Protein AF-A0A318SHX3-F1 (afdb_monomer_lite)

Sequence (76 aa):
MTPAEKHALKARARALLSAPVPDSVRLGSAVRAAQYRDDAAVIATYVLRGVNAEKALLAVLRMEGYQPTAAAAGGS

Organism: NCBI:txid54067

Structure (mmCIF, N/CA/C/O backbone):
data_AF-A0A318SHX3-F1
#
_entry.id   AF-A0A318SHX3-F1
#
loop_
_atom_site.group_PDB
_atom_site.id
_atom_site.type_symbol
_atom_site.label_atom_id
_atom_site.label_alt_id
_atom_site.label_comp_id
_atom_site.label_asym_id
_atom_site.label_entity_id
_atom_site.label_seq_id
_atom_site.pdbx_PDB_ins_code
_atom_site.Cartn_x
_atom_site.Cartn_y
_atom_site.Cartn_z
_atom_site.occupancy
_atom_site.B_iso_or_equiv
_atom_site.auth_seq_id
_atom_site.auth_comp_id
_atom_site.auth_asym_id
_atom_site.auth_atom_id
_atom_site.pdbx_PDB_model_num
ATOM 1 N N . MET A 1 1 ? -6.392 10.965 13.451 1.00 84.12 1 MET A N 1
ATOM 2 C CA . MET A 1 1 ? -7.322 10.200 12.593 1.00 84.12 1 MET A CA 1
ATOM 3 C C . MET A 1 1 ? -8.493 9.642 13.391 1.00 84.12 1 MET A C 1
ATOM 5 O O . MET A 1 1 ? -8.265 8.919 14.363 1.00 84.12 1 MET A O 1
ATOM 9 N N . THR A 1 2 ? -9.718 9.924 12.958 1.00 94.38 2 THR A N 1
ATOM 10 C CA . THR A 1 2 ? -10.966 9.363 13.493 1.00 94.38 2 THR A CA 1
ATOM 11 C C . THR A 1 2 ? -11.123 7.876 13.122 1.00 94.38 2 THR A C 1
ATOM 13 O O . THR A 1 2 ? -10.438 7.379 12.220 1.00 94.38 2 THR A O 1
ATOM 16 N N . PRO A 1 3 ? -12.019 7.122 13.788 1.00 94.12 3 PRO A N 1
ATOM 17 C CA . PRO A 1 3 ? -12.317 5.739 13.404 1.00 94.12 3 PRO A CA 1
ATOM 18 C C . PRO A 1 3 ? -12.801 5.598 11.952 1.00 94.12 3 PRO A C 1
ATOM 20 O O . PRO A 1 3 ? -12.376 4.676 11.255 1.00 94.12 3 PRO A O 1
ATOM 23 N N . ALA A 1 4 ? -13.626 6.537 11.476 1.00 94.69 4 ALA A N 1
ATOM 24 C CA . ALA A 1 4 ? -14.127 6.551 10.102 1.00 94.69 4 ALA A CA 1
ATOM 25 C C . ALA A 1 4 ? -12.991 6.733 9.080 1.00 94.69 4 ALA A C 1
ATOM 27 O O . ALA A 1 4 ? -12.908 5.988 8.104 1.00 94.69 4 ALA A O 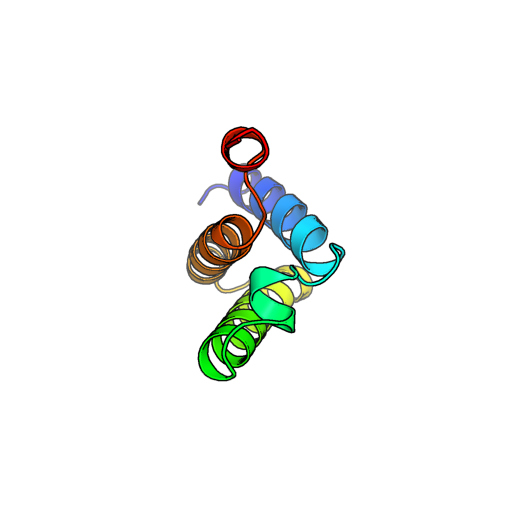1
ATOM 28 N N . GLU A 1 5 ? -12.057 7.651 9.344 1.00 95.62 5 GLU A N 1
ATOM 29 C CA . GLU A 1 5 ? -10.875 7.861 8.496 1.00 95.62 5 GLU A CA 1
ATOM 30 C C . GLU A 1 5 ? -9.975 6.625 8.452 1.00 95.62 5 GLU A C 1
ATOM 32 O O . GLU A 1 5 ? -9.473 6.261 7.392 1.00 95.62 5 GLU A O 1
ATOM 37 N N . LYS A 1 6 ? -9.789 5.939 9.588 1.00 95.06 6 LYS A N 1
ATOM 38 C CA . LYS A 1 6 ? -9.023 4.683 9.636 1.00 95.06 6 LYS A CA 1
ATOM 39 C C . LYS A 1 6 ? -9.702 3.586 8.818 1.00 95.06 6 LYS A C 1
ATOM 41 O O . LYS A 1 6 ? -9.028 2.847 8.106 1.00 95.06 6 LYS A O 1
ATOM 46 N N . HIS A 1 7 ? -11.028 3.487 8.886 1.00 95.00 7 HIS A N 1
ATOM 47 C CA . HIS A 1 7 ? -11.778 2.529 8.080 1.00 95.00 7 HIS A CA 1
ATOM 48 C C . HIS A 1 7 ? -11.628 2.813 6.576 1.00 95.00 7 HIS A C 1
ATOM 50 O O . HIS A 1 7 ? -11.283 1.911 5.811 1.00 95.00 7 HIS A O 1
ATOM 56 N N . ALA A 1 8 ? -11.793 4.074 6.164 1.00 95.75 8 ALA A N 1
ATOM 57 C CA . ALA A 1 8 ? -11.605 4.501 4.778 1.00 95.75 8 ALA A CA 1
ATOM 58 C C . ALA A 1 8 ? -10.165 4.263 4.287 1.00 95.75 8 ALA A C 1
ATOM 60 O O . ALA A 1 8 ? -9.958 3.724 3.198 1.00 95.75 8 ALA A O 1
ATOM 61 N N . LEU A 1 9 ? -9.164 4.586 5.114 1.00 96.56 9 LEU A N 1
ATOM 62 C CA . LEU A 1 9 ? -7.760 4.322 4.806 1.00 96.56 9 LEU A CA 1
ATOM 63 C C . LEU A 1 9 ? -7.503 2.825 4.624 1.00 96.56 9 LEU A C 1
ATOM 65 O O . LEU A 1 9 ? -6.828 2.429 3.680 1.00 96.56 9 LEU A O 1
ATOM 69 N N . LYS A 1 10 ? -8.064 1.977 5.494 1.00 96.44 10 LYS A N 1
ATOM 70 C CA . LYS A 1 10 ? -7.911 0.520 5.405 1.00 96.44 10 LYS A CA 1
ATOM 71 C C . LYS A 1 10 ? -8.535 -0.052 4.129 1.00 96.44 10 LYS A C 1
ATOM 73 O O . LYS A 1 10 ? -7.977 -0.985 3.555 1.00 96.44 10 LYS A O 1
ATOM 78 N N . ALA A 1 11 ? -9.658 0.504 3.673 1.00 95.88 11 ALA A N 1
ATOM 79 C CA . ALA A 1 11 ? -10.271 0.130 2.400 1.00 95.88 11 ALA A CA 1
ATOM 80 C C . ALA A 1 11 ? -9.375 0.505 1.204 1.00 95.88 11 ALA A C 1
ATOM 82 O O . ALA A 1 11 ? -9.075 -0.360 0.382 1.00 95.88 11 ALA A O 1
ATOM 83 N N . ARG A 1 12 ? -8.866 1.747 1.157 1.00 95.31 12 ARG A N 1
ATOM 84 C CA . ARG A 1 12 ? -7.922 2.205 0.112 1.00 95.31 12 ARG A CA 1
ATOM 85 C C . ARG A 1 12 ? -6.637 1.380 0.089 1.00 95.31 12 ARG A C 1
ATOM 87 O O . ARG A 1 12 ? -6.218 0.906 -0.959 1.00 95.31 12 ARG A O 1
ATOM 94 N N . ALA A 1 13 ? -6.058 1.143 1.262 1.00 96.12 13 ALA A N 1
ATOM 95 C CA . ALA A 1 13 ? -4.869 0.320 1.447 1.00 96.12 13 ALA A CA 1
ATOM 96 C C . ALA A 1 13 ? -5.029 -1.094 0.867 1.00 96.12 13 ALA A C 1
ATOM 98 O O . ALA A 1 13 ? -4.139 -1.588 0.181 1.00 96.12 13 ALA A O 1
ATOM 99 N N . ARG A 1 14 ? -6.174 -1.745 1.115 1.00 96.19 14 ARG A N 1
ATOM 100 C CA . ARG A 1 14 ? -6.473 -3.064 0.539 1.00 96.19 14 ARG A CA 1
ATOM 101 C C . ARG A 1 14 ? -6.569 -3.011 -0.981 1.00 96.19 14 ARG A C 1
ATOM 103 O O . ARG A 1 14 ? -5.976 -3.857 -1.636 1.00 96.19 14 ARG A O 1
ATOM 110 N N . ALA A 1 15 ? -7.262 -2.011 -1.524 1.00 95.19 15 ALA A N 1
ATOM 111 C CA . ALA A 1 15 ? -7.388 -1.845 -2.968 1.00 95.19 15 ALA A CA 1
ATOM 112 C C . ALA A 1 15 ? -6.016 -1.687 -3.648 1.00 95.19 15 ALA A C 1
ATOM 114 O O . ALA A 1 15 ? -5.762 -2.341 -4.654 1.00 95.19 15 ALA A O 1
ATOM 115 N N . LEU A 1 16 ? -5.107 -0.901 -3.060 1.00 93.94 16 LEU A N 1
ATOM 116 C CA . LEU A 1 16 ? -3.741 -0.735 -3.566 1.00 93.94 16 LEU A CA 1
ATOM 117 C C . LEU A 1 16 ? -2.928 -2.032 -3.554 1.00 93.94 16 LEU A C 1
ATOM 119 O O . LEU A 1 16 ? -2.237 -2.315 -4.525 1.00 93.94 16 LEU A O 1
ATOM 123 N N . LEU A 1 17 ? -3.002 -2.817 -2.475 1.00 94.50 17 LEU A N 1
ATOM 124 C CA . LEU A 1 17 ? -2.259 -4.079 -2.367 1.00 94.50 17 LEU A CA 1
ATOM 125 C C . LEU A 1 17 ? -2.782 -5.168 -3.311 1.00 94.50 17 LEU A C 1
ATOM 127 O O . LEU A 1 17 ? -2.036 -6.076 -3.664 1.00 94.50 17 LEU A O 1
ATOM 131 N N . SER A 1 18 ? -4.061 -5.105 -3.685 1.00 93.94 18 SER A N 1
ATOM 132 C CA . SER A 1 18 ? -4.673 -6.032 -4.644 1.00 93.94 18 SER A CA 1
ATOM 133 C C . SER A 1 18 ? -4.544 -5.574 -6.098 1.00 93.94 18 SER A C 1
ATOM 135 O O . SER A 1 18 ? -4.826 -6.358 -7.002 1.00 93.94 18 SER A O 1
ATOM 137 N N . ALA A 1 19 ? -4.141 -4.326 -6.337 1.00 90.75 19 ALA A N 1
ATOM 138 C CA . ALA A 1 19 ? -3.920 -3.812 -7.679 1.00 90.75 19 ALA A CA 1
ATOM 139 C C . ALA A 1 19 ? -2.636 -4.405 -8.291 1.00 90.75 19 ALA A C 1
ATOM 141 O O . ALA A 1 19 ? -1.681 -4.703 -7.569 1.00 90.75 19 ALA A O 1
ATOM 142 N N . PRO A 1 20 ? -2.574 -4.558 -9.626 1.00 91.50 20 PRO A N 1
ATOM 143 C CA . PRO A 1 20 ? -1.335 -4.935 -10.290 1.00 91.50 20 PRO A CA 1
ATOM 144 C C . PRO A 1 20 ? -0.244 -3.884 -10.046 1.00 91.50 20 PRO A C 1
ATOM 146 O O . PRO A 1 20 ? -0.518 -2.685 -9.940 1.00 91.50 20 PRO A O 1
ATOM 149 N N . VAL A 1 21 ? 1.010 -4.338 -9.992 1.00 91.19 21 VAL A N 1
ATOM 150 C CA . VAL A 1 21 ? 2.165 -3.441 -9.867 1.00 91.19 21 VAL A CA 1
ATOM 151 C C . VAL A 1 21 ? 2.236 -2.545 -11.112 1.00 91.19 21 VAL A C 1
ATOM 153 O O . VAL A 1 21 ? 2.275 -3.082 -12.221 1.00 91.19 21 VAL A O 1
ATOM 156 N N . PRO A 1 22 ? 2.280 -1.206 -10.967 1.00 90.56 22 PRO A N 1
ATOM 157 C CA . PRO A 1 22 ? 2.328 -0.296 -12.108 1.00 90.56 22 PRO A CA 1
ATOM 158 C C . PRO A 1 22 ? 3.556 -0.513 -12.998 1.00 90.56 22 PRO A C 1
ATOM 160 O O . PRO A 1 22 ? 4.660 -0.766 -12.508 1.00 90.56 22 PRO A O 1
ATOM 163 N N . ASP A 1 23 ? 3.403 -0.304 -14.306 1.00 89.25 23 ASP A N 1
ATOM 164 C CA . ASP A 1 23 ? 4.517 -0.401 -15.260 1.00 89.25 23 ASP A CA 1
ATOM 165 C C . ASP A 1 23 ? 5.642 0.588 -14.957 1.00 89.25 23 ASP A C 1
ATOM 167 O O . ASP A 1 23 ? 6.815 0.257 -15.101 1.00 89.25 23 ASP A O 1
ATOM 171 N N . SER A 1 24 ? 5.295 1.764 -14.429 1.00 87.00 24 SER A N 1
ATOM 172 C CA . SER A 1 24 ? 6.249 2.782 -13.977 1.00 87.00 24 SER A CA 1
ATOM 173 C C . SER A 1 24 ? 7.193 2.292 -12.869 1.00 87.00 24 SER A C 1
ATOM 175 O O . SER A 1 24 ? 8.267 2.870 -12.687 1.00 87.00 24 SER A O 1
ATOM 177 N N . VAL A 1 25 ? 6.794 1.248 -12.133 1.00 91.44 25 VAL A N 1
ATOM 178 C CA . VAL A 1 25 ? 7.565 0.567 -11.085 1.00 91.44 25 VAL A CA 1
ATOM 179 C C . VAL A 1 25 ? 8.246 -0.677 -11.655 1.00 91.44 25 VAL A C 1
ATOM 181 O O . VAL A 1 25 ? 9.426 -0.892 -11.391 1.00 91.44 25 VAL A O 1
ATOM 184 N N . ARG A 1 26 ? 7.528 -1.473 -12.460 1.00 87.94 26 ARG A N 1
ATOM 185 C CA . ARG A 1 26 ? 8.019 -2.730 -13.050 1.00 87.94 26 ARG A CA 1
ATOM 186 C C . ARG A 1 26 ? 9.135 -2.522 -14.076 1.00 87.94 26 ARG A C 1
ATOM 188 O O . ARG A 1 26 ? 10.092 -3.287 -14.090 1.00 87.94 26 ARG A O 1
ATOM 195 N N . LEU A 1 27 ? 8.997 -1.505 -14.922 1.00 88.94 27 LEU A N 1
ATOM 196 C CA . LEU A 1 27 ? 9.943 -1.129 -15.981 1.00 88.94 27 LEU A CA 1
ATOM 197 C C . LEU A 1 27 ? 10.822 0.066 -15.577 1.00 88.94 27 LEU A C 1
ATOM 199 O O . LEU A 1 27 ? 11.631 0.540 -16.370 1.00 88.94 27 LEU A O 1
ATOM 203 N N . GLY A 1 28 ? 10.622 0.590 -14.364 1.00 84.06 28 GLY A N 1
ATOM 204 C CA . GLY A 1 28 ? 11.367 1.725 -13.833 1.00 84.06 28 GLY A CA 1
ATOM 205 C C . GLY A 1 28 ? 12.751 1.341 -13.302 1.00 84.06 28 GLY A C 1
ATOM 206 O O . GLY A 1 28 ? 13.347 0.334 -13.675 1.00 84.06 28 GLY A O 1
ATOM 207 N N . SER A 1 29 ? 13.275 2.157 -12.387 1.00 90.06 29 SER A N 1
ATOM 208 C CA . SER A 1 29 ? 14.566 1.896 -11.745 1.00 90.06 29 SER A CA 1
ATOM 209 C C . SER A 1 29 ? 14.451 0.925 -10.564 1.00 90.06 29 SER A C 1
ATOM 211 O O . SER A 1 29 ? 13.424 0.860 -9.882 1.00 90.06 29 SER A O 1
ATOM 213 N N . ALA A 1 30 ? 15.552 0.237 -10.245 1.00 91.62 30 ALA A N 1
ATOM 214 C CA . ALA A 1 30 ? 15.644 -0.620 -9.058 1.00 91.62 30 ALA A CA 1
ATOM 215 C C . ALA A 1 30 ? 15.332 0.139 -7.753 1.00 91.62 30 ALA A C 1
ATOM 217 O O . ALA A 1 30 ? 14.712 -0.416 -6.847 1.00 91.62 30 ALA A O 1
ATOM 218 N N . VAL A 1 31 ? 15.702 1.424 -7.681 1.00 93.19 31 VAL A N 1
ATOM 219 C CA . VAL A 1 31 ? 15.388 2.310 -6.548 1.00 93.19 31 VAL A CA 1
ATOM 220 C C . VAL A 1 31 ? 13.878 2.491 -6.398 1.00 93.19 31 VAL A C 1
ATOM 222 O O . VAL A 1 31 ? 13.351 2.347 -5.298 1.00 93.19 31 VAL A O 1
ATOM 225 N N . ARG A 1 32 ? 13.163 2.745 -7.500 1.00 90.62 32 ARG A N 1
ATOM 226 C CA . ARG A 1 32 ? 11.703 2.893 -7.477 1.00 90.62 32 ARG A CA 1
ATOM 227 C C . ARG A 1 32 ? 11.012 1.585 -7.089 1.00 90.62 32 ARG A C 1
ATOM 229 O O . ARG A 1 32 ? 10.079 1.604 -6.292 1.00 90.62 32 ARG A O 1
ATOM 236 N N . ALA A 1 33 ? 11.492 0.452 -7.600 1.00 92.44 33 ALA A N 1
ATOM 237 C CA . ALA A 1 33 ? 10.981 -0.860 -7.211 1.00 92.44 33 ALA A CA 1
ATOM 238 C C . ALA A 1 33 ? 11.185 -1.142 -5.712 1.00 92.44 33 ALA A C 1
ATOM 240 O O . ALA A 1 33 ? 10.290 -1.681 -5.063 1.00 92.44 33 ALA A O 1
ATOM 241 N N . ALA A 1 34 ? 12.333 -0.756 -5.144 1.00 94.94 34 ALA A N 1
ATOM 242 C CA . ALA A 1 34 ? 12.587 -0.873 -3.710 1.00 94.94 34 ALA A CA 1
ATOM 243 C C . ALA A 1 34 ? 11.629 0.005 -2.889 1.00 94.94 34 ALA A C 1
ATOM 245 O O . ALA A 1 34 ? 10.926 -0.518 -2.030 1.00 94.94 34 ALA A O 1
ATOM 246 N N . GLN A 1 35 ? 11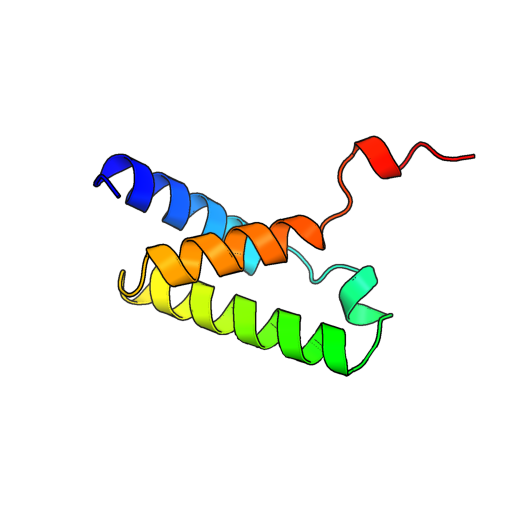.511 1.291 -3.233 1.00 94.56 35 GLN A N 1
ATOM 247 C CA . GLN A 1 35 ? 10.612 2.231 -2.551 1.00 94.56 35 GLN A CA 1
ATOM 248 C C . GLN A 1 35 ? 9.151 1.766 -2.580 1.00 94.56 35 GLN A C 1
ATOM 250 O O . GLN A 1 35 ? 8.469 1.802 -1.559 1.00 94.56 35 GLN A O 1
ATOM 255 N N . TYR A 1 36 ? 8.680 1.269 -3.727 1.00 95.31 36 TYR A N 1
ATOM 256 C CA . TYR A 1 36 ? 7.326 0.730 -3.852 1.00 95.31 36 TYR A CA 1
ATOM 257 C C . TYR A 1 36 ? 7.092 -0.474 -2.929 1.00 95.31 36 TYR A C 1
ATOM 259 O O . TYR A 1 36 ? 6.043 -0.569 -2.294 1.00 95.31 36 TYR A O 1
ATOM 267 N N . ARG A 1 37 ? 8.065 -1.392 -2.823 1.00 95.38 37 ARG A N 1
ATOM 268 C CA . ARG A 1 37 ? 7.972 -2.540 -1.905 1.00 95.38 37 ARG A CA 1
ATOM 269 C C . ARG A 1 37 ? 7.963 -2.105 -0.442 1.00 95.38 37 ARG A C 1
ATOM 271 O O . ARG A 1 37 ? 7.189 -2.663 0.333 1.00 95.38 37 ARG A O 1
ATOM 278 N N . ASP A 1 38 ? 8.773 -1.114 -0.079 1.00 97.12 38 ASP A N 1
ATOM 279 C CA . ASP A 1 38 ? 8.817 -0.578 1.285 1.00 97.12 38 ASP A CA 1
ATOM 280 C C . ASP A 1 38 ? 7.474 0.060 1.669 1.00 97.12 38 ASP A C 1
ATOM 282 O O . ASP A 1 38 ? 6.920 -0.230 2.733 1.00 97.12 38 ASP A O 1
ATOM 286 N N . ASP A 1 39 ? 6.893 0.863 0.773 1.00 96.88 39 ASP A N 1
ATOM 287 C CA . ASP A 1 39 ? 5.569 1.458 0.970 1.00 96.88 39 ASP A CA 1
ATOM 288 C C . ASP A 1 39 ? 4.472 0.386 1.075 1.00 96.88 39 ASP A C 1
ATOM 290 O O . ASP A 1 39 ? 3.648 0.422 1.998 1.00 96.88 39 ASP A O 1
ATOM 294 N N . ALA A 1 40 ? 4.502 -0.624 0.200 1.00 96.69 40 ALA A N 1
ATOM 295 C CA . ALA A 1 40 ? 3.573 -1.750 0.251 1.00 96.69 40 ALA A CA 1
ATOM 296 C C . ALA A 1 40 ? 3.676 -2.522 1.580 1.00 96.69 40 ALA A C 1
ATOM 298 O O . ALA A 1 40 ? 2.653 -2.908 2.151 1.00 96.69 40 ALA A O 1
ATOM 299 N N . ALA A 1 41 ? 4.882 -2.699 2.129 1.00 97.50 41 ALA A N 1
ATOM 300 C CA . ALA A 1 41 ? 5.091 -3.357 3.419 1.00 97.50 41 ALA A CA 1
ATOM 301 C C . ALA A 1 41 ? 4.507 -2.550 4.595 1.00 97.50 41 ALA A C 1
ATOM 303 O O . ALA A 1 41 ? 3.885 -3.120 5.505 1.00 97.50 41 ALA A O 1
ATOM 304 N N . VAL A 1 42 ? 4.646 -1.219 4.569 1.00 97.62 42 VAL A N 1
ATOM 305 C CA . VAL A 1 42 ? 4.028 -0.321 5.560 1.00 97.62 42 VAL A CA 1
ATOM 306 C C . VAL A 1 42 ? 2.504 -0.436 5.510 1.00 97.62 42 VAL A C 1
ATOM 308 O O . VAL A 1 42 ? 1.853 -0.581 6.550 1.00 97.62 42 VAL A O 1
ATOM 311 N N . ILE A 1 43 ? 1.930 -0.437 4.307 1.00 97.44 43 ILE A N 1
ATOM 312 C CA . ILE A 1 43 ? 0.484 -0.561 4.103 1.00 97.44 43 ILE A CA 1
ATOM 313 C C . ILE A 1 43 ? -0.019 -1.932 4.559 1.00 97.44 43 ILE A C 1
ATOM 315 O O . ILE A 1 43 ? -1.000 -2.003 5.300 1.00 97.44 43 ILE A O 1
ATOM 319 N N . ALA A 1 44 ? 0.667 -3.016 4.192 1.00 97.25 44 ALA A N 1
ATOM 320 C CA . ALA A 1 44 ? 0.314 -4.370 4.612 1.00 97.25 44 ALA A CA 1
ATOM 321 C C . ALA A 1 44 ? 0.312 -4.504 6.141 1.00 97.25 44 ALA A C 1
ATOM 323 O O . ALA A 1 44 ? -0.632 -5.049 6.719 1.00 97.25 44 ALA A O 1
ATOM 324 N N . THR A 1 45 ? 1.312 -3.929 6.814 1.00 97.38 45 THR A N 1
ATOM 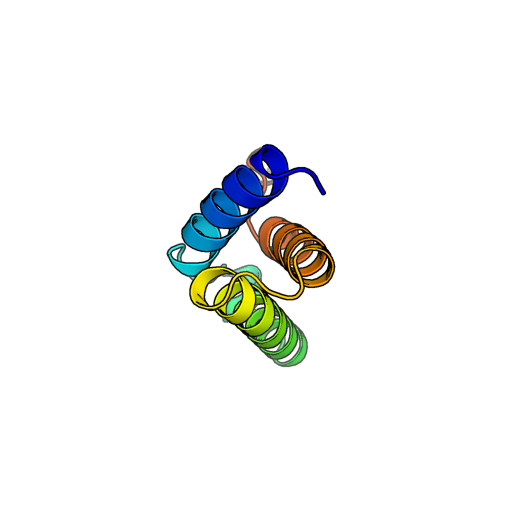325 C CA . THR A 1 45 ? 1.381 -3.902 8.282 1.00 97.38 45 THR A CA 1
ATOM 326 C C . THR A 1 45 ? 0.156 -3.216 8.887 1.00 97.38 45 THR A C 1
ATOM 328 O O . THR A 1 45 ? -0.449 -3.739 9.829 1.00 97.38 45 THR A O 1
ATOM 331 N N . TYR A 1 46 ? -0.252 -2.076 8.328 1.00 97.50 46 TYR A N 1
ATOM 332 C CA . TYR A 1 46 ? -1.450 -1.371 8.776 1.00 97.50 46 TYR A CA 1
ATOM 333 C C . TYR A 1 46 ? -2.738 -2.158 8.506 1.00 97.50 46 TYR A C 1
ATOM 335 O O . TYR A 1 46 ? -3.595 -2.252 9.384 1.00 97.50 46 TYR A O 1
ATOM 343 N N . VAL A 1 47 ? -2.881 -2.781 7.334 1.00 96.81 47 VAL A N 1
ATOM 344 C CA . VAL A 1 47 ? -4.065 -3.588 7.002 1.00 96.81 47 VAL A CA 1
ATOM 345 C C . VAL A 1 47 ? -4.210 -4.780 7.952 1.00 96.81 47 VAL A C 1
ATOM 347 O O . VAL A 1 47 ? -5.317 -5.046 8.433 1.00 96.81 47 VAL A O 1
ATOM 350 N N . LEU A 1 48 ? -3.108 -5.470 8.250 1.00 96.12 48 LEU A N 1
ATOM 351 C CA . LEU A 1 48 ? -3.106 -6.663 9.096 1.00 96.12 48 LEU A CA 1
ATOM 352 C C . LEU A 1 48 ? -3.297 -6.331 10.579 1.00 96.12 48 LEU A C 1
ATOM 354 O O . LEU A 1 48 ? -4.076 -6.996 11.254 1.00 96.12 48 LEU A O 1
ATOM 358 N N . ARG A 1 49 ? -2.607 -5.303 11.090 1.00 94.75 49 ARG A N 1
ATOM 359 C CA . ARG A 1 49 ? -2.505 -5.042 12.540 1.00 94.75 49 ARG A CA 1
ATOM 360 C C . ARG A 1 49 ? -3.202 -3.764 13.009 1.00 94.75 49 ARG A C 1
ATOM 362 O O . ARG A 1 49 ? -3.382 -3.579 14.204 1.00 94.75 49 ARG A O 1
ATOM 369 N N . GLY A 1 50 ? -3.581 -2.866 12.101 1.00 92.50 50 GLY A N 1
ATOM 370 C CA . GLY A 1 50 ? -4.240 -1.595 12.431 1.00 92.50 50 GLY A CA 1
ATOM 371 C C . GLY A 1 50 ? -3.336 -0.534 13.074 1.00 92.50 50 GLY A C 1
ATOM 372 O O . GLY A 1 50 ? -3.844 0.473 13.565 1.00 92.50 50 GLY A O 1
ATOM 373 N N . VAL A 1 51 ? -2.013 -0.733 13.075 1.00 92.25 51 VAL A N 1
ATOM 374 C CA . VAL A 1 51 ? -1.024 0.159 13.712 1.00 92.25 51 VAL A CA 1
ATOM 375 C C . VAL A 1 51 ? -0.346 1.090 12.706 1.00 92.25 51 VAL A C 1
ATOM 377 O O . VAL A 1 51 ? -0.276 0.775 11.523 1.00 92.25 51 VAL A O 1
ATOM 380 N N . ASN A 1 52 ? 0.211 2.212 13.177 1.00 93.12 52 ASN A N 1
ATOM 381 C CA . ASN A 1 52 ? 0.948 3.185 12.352 1.00 93.12 52 ASN A CA 1
ATOM 382 C C . ASN A 1 52 ? 0.112 3.842 11.234 1.00 93.12 52 ASN A C 1
ATOM 384 O O . ASN A 1 52 ? 0.603 4.043 10.125 1.00 93.12 52 ASN A O 1
ATOM 388 N N . ALA A 1 53 ? -1.142 4.200 11.528 1.00 95.31 53 ALA A N 1
ATOM 389 C CA . ALA A 1 53 ? -2.088 4.736 10.543 1.00 95.31 53 ALA A CA 1
ATOM 390 C C . ALA A 1 53 ? -1.558 5.951 9.754 1.00 95.31 53 ALA A C 1
ATOM 392 O O . ALA A 1 53 ? -1.772 6.033 8.552 1.00 95.31 53 ALA A O 1
ATOM 393 N N . GLU A 1 54 ? -0.817 6.860 10.391 1.00 95.94 54 GLU A N 1
ATOM 394 C CA . GLU A 1 54 ? -0.239 8.032 9.713 1.00 95.94 54 GLU A CA 1
ATOM 395 C C . GLU A 1 54 ? 0.863 7.650 8.718 1.00 95.94 54 GLU A C 1
ATOM 397 O O . 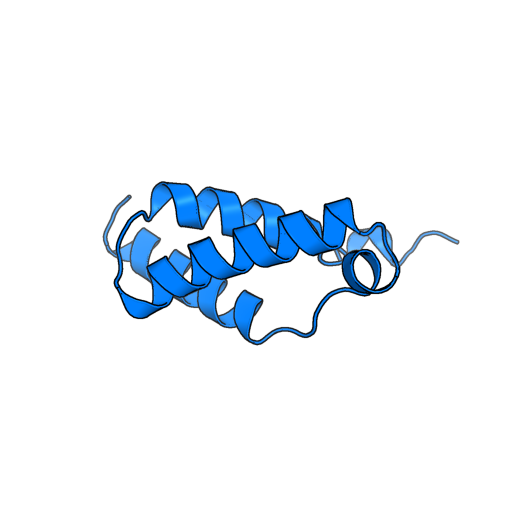GLU A 1 54 ? 0.889 8.146 7.594 1.00 95.94 54 GLU A O 1
ATOM 402 N N . LYS A 1 55 ? 1.736 6.701 9.084 1.00 95.81 55 LYS A N 1
ATOM 403 C CA . LYS A 1 55 ? 2.748 6.171 8.156 1.00 95.81 55 LYS A CA 1
ATOM 404 C C . LYS A 1 55 ? 2.092 5.448 6.983 1.00 95.81 55 LYS A C 1
ATOM 406 O O . LYS A 1 55 ? 2.539 5.597 5.851 1.00 95.81 55 LYS A O 1
ATOM 411 N N . ALA A 1 56 ? 1.019 4.704 7.250 1.00 97.25 56 ALA A N 1
ATOM 412 C CA . ALA A 1 56 ? 0.243 4.045 6.210 1.00 97.25 56 ALA A CA 1
ATOM 413 C C . ALA A 1 56 ? -0.439 5.049 5.279 1.00 97.25 56 ALA A C 1
ATOM 415 O O . ALA A 1 56 ? -0.418 4.841 4.075 1.00 97.25 56 ALA A O 1
ATOM 416 N N . LEU A 1 57 ? -0.975 6.156 5.802 1.00 97.62 57 LEU A N 1
ATOM 417 C CA . LEU A 1 57 ? -1.541 7.228 4.983 1.00 97.62 57 LEU A CA 1
ATOM 418 C C . LEU A 1 57 ? -0.501 7.799 4.013 1.00 97.62 57 LEU A C 1
ATOM 420 O O . LEU A 1 57 ? -0.778 7.901 2.822 1.00 97.62 57 LEU A O 1
ATOM 424 N N . LEU A 1 58 ? 0.703 8.115 4.496 1.00 97.31 58 LEU A N 1
ATOM 425 C CA . LEU A 1 58 ? 1.781 8.614 3.637 1.00 97.31 58 LEU A CA 1
ATOM 426 C C . LEU A 1 58 ? 2.185 7.593 2.565 1.00 97.31 58 LEU A C 1
ATOM 428 O O . LEU A 1 58 ? 2.348 7.963 1.405 1.00 97.31 58 LEU A O 1
ATOM 432 N N . ALA A 1 59 ? 2.309 6.316 2.933 1.00 97.00 59 ALA A N 1
ATOM 433 C CA . ALA A 1 59 ? 2.618 5.247 1.987 1.00 97.00 59 ALA A CA 1
ATOM 434 C C . ALA A 1 59 ? 1.501 5.058 0.942 1.00 97.00 59 ALA A C 1
ATOM 436 O O . ALA A 1 59 ? 1.797 4.885 -0.236 1.00 97.00 59 ALA A O 1
ATOM 437 N N . VAL A 1 60 ? 0.225 5.152 1.345 1.00 96.56 60 VAL A N 1
ATOM 438 C CA . VAL A 1 60 ? -0.933 5.095 0.432 1.00 96.56 60 VAL A CA 1
ATOM 439 C C . VAL A 1 60 ? -0.860 6.229 -0.584 1.00 96.56 60 VAL A C 1
ATOM 441 O O . VAL A 1 60 ? -0.931 5.964 -1.779 1.00 96.56 60 VAL A O 1
ATOM 444 N N . LEU A 1 61 ? -0.642 7.466 -0.131 1.00 95.38 61 LEU A N 1
ATOM 445 C CA . LEU A 1 61 ? -0.533 8.629 -1.018 1.00 95.38 61 LEU A CA 1
ATOM 446 C C . LEU A 1 61 ? 0.640 8.496 -2.002 1.00 95.38 61 LEU A C 1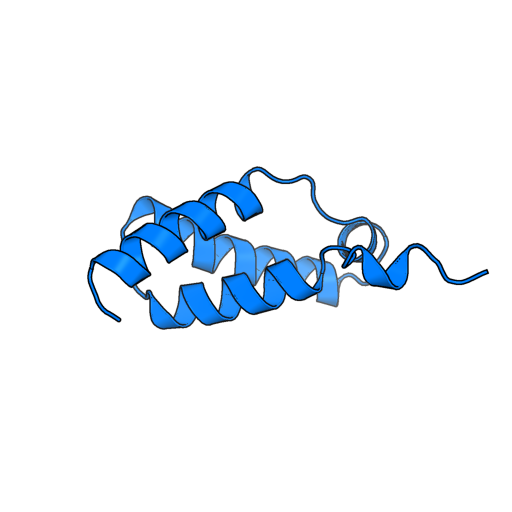
ATOM 448 O O . LEU A 1 61 ? 0.501 8.830 -3.177 1.00 95.38 61 LEU A O 1
ATOM 452 N N . ARG A 1 62 ? 1.787 7.967 -1.551 1.00 94.38 62 ARG A N 1
ATOM 453 C CA . ARG A 1 62 ? 2.922 7.666 -2.440 1.00 94.38 62 ARG A CA 1
ATOM 454 C C . ARG A 1 62 ? 2.574 6.592 -3.466 1.00 94.38 62 ARG A C 1
ATOM 456 O O . ARG A 1 62 ? 2.866 6.770 -4.645 1.00 94.38 62 ARG A O 1
ATOM 463 N N . MET A 1 63 ? 1.936 5.503 -3.034 1.00 93.69 63 MET A N 1
ATOM 464 C CA . MET A 1 63 ? 1.552 4.405 -3.921 1.00 93.69 63 MET A CA 1
ATOM 465 C C . MET A 1 63 ? 0.531 4.820 -4.980 1.00 93.69 63 MET A C 1
ATOM 467 O O . MET A 1 63 ? 0.659 4.422 -6.137 1.00 93.69 63 MET A O 1
ATOM 471 N N . GLU A 1 64 ? -0.438 5.656 -4.611 1.00 92.06 64 GLU A N 1
ATOM 472 C CA . GLU A 1 64 ? -1.396 6.255 -5.546 1.00 92.06 64 GLU A CA 1
ATOM 473 C C . GLU A 1 64 ? -0.700 7.144 -6.579 1.00 92.06 64 GLU A C 1
ATOM 475 O O . GLU A 1 64 ? -1.082 7.128 -7.745 1.00 92.06 64 GLU A O 1
ATOM 480 N N . GLY A 1 65 ? 0.374 7.840 -6.196 1.00 89.12 65 GLY A N 1
ATOM 481 C CA . GLY A 1 65 ? 1.191 8.629 -7.120 1.00 89.12 65 GLY A CA 1
ATOM 482 C C . GLY A 1 65 ? 1.905 7.814 -8.209 1.00 89.12 65 GLY A C 1
ATOM 483 O O . GLY A 1 65 ? 2.299 8.386 -9.224 1.00 89.12 65 GLY A O 1
ATOM 484 N N . TYR A 1 66 ? 2.072 6.493 -8.042 1.00 85.69 66 TYR A N 1
ATOM 485 C CA . TYR A 1 66 ? 2.611 5.622 -9.100 1.00 85.69 66 TYR A CA 1
ATOM 486 C C . TYR A 1 66 ? 1.551 5.133 -10.085 1.00 85.69 66 TYR A C 1
ATOM 488 O O . TYR A 1 66 ? 1.912 4.660 -11.169 1.00 85.69 66 TYR A O 1
ATOM 496 N N . GLN A 1 67 ? 0.271 5.191 -9.710 1.00 75.94 67 GLN A N 1
ATOM 497 C CA . GLN A 1 67 ? -0.808 4.811 -10.608 1.00 75.94 67 GLN A CA 1
ATOM 498 C C . GLN A 1 67 ? -1.015 5.924 -11.641 1.00 75.94 67 GLN A C 1
ATOM 500 O O . GLN A 1 67 ? -0.979 7.104 -11.283 1.00 75.94 67 GLN A O 1
ATOM 505 N N . PRO A 1 68 ? -1.216 5.586 -12.927 1.00 59.88 68 PRO A N 1
ATOM 506 C CA . PRO A 1 68 ? -1.538 6.593 -13.922 1.00 59.88 68 PRO A CA 1
ATOM 507 C C . PRO A 1 68 ? -2.843 7.271 -13.506 1.00 59.88 68 PRO A C 1
ATOM 509 O O . PRO A 1 68 ? -3.901 6.643 -13.451 1.00 59.88 68 PRO A O 1
ATOM 512 N N . THR A 1 69 ? -2.774 8.562 -13.187 1.00 54.28 69 THR A N 1
ATOM 513 C CA . THR A 1 69 ? -3.983 9.369 -13.072 1.00 54.28 69 THR A CA 1
ATOM 514 C C . THR A 1 69 ? -4.619 9.405 -14.460 1.00 54.28 69 THR A C 1
ATOM 516 O O . THR A 1 69 ? -3.922 9.575 -15.460 1.00 54.28 69 THR A O 1
ATOM 519 N N . ALA A 1 70 ? -5.941 9.235 -14.551 1.00 52.41 70 ALA A N 1
ATOM 520 C CA . ALA A 1 70 ? -6.657 9.244 -15.833 1.00 52.41 70 ALA A CA 1
ATOM 521 C C . ALA A 1 70 ? -6.365 10.503 -16.687 1.00 52.41 70 ALA A C 1
ATOM 523 O O . ALA A 1 70 ? -6.512 10.473 -17.903 1.00 52.41 70 ALA A O 1
ATOM 524 N N . ALA A 1 71 ? -5.885 11.585 -16.063 1.00 46.25 71 ALA A N 1
ATOM 525 C CA . ALA A 1 71 ? -5.452 12.814 -16.723 1.00 46.25 71 ALA A CA 1
ATOM 526 C C . ALA A 1 71 ? -4.160 12.683 -17.560 1.00 46.25 71 ALA A C 1
ATOM 528 O O . ALA A 1 71 ? -3.958 13.475 -18.473 1.00 46.25 71 ALA A O 1
ATOM 529 N N . ALA A 1 72 ? -3.289 11.706 -17.287 1.00 47.94 72 ALA A N 1
ATOM 530 C CA . ALA A 1 72 ? -2.020 11.532 -18.006 1.00 47.94 72 ALA A CA 1
ATOM 531 C C . ALA A 1 72 ? -2.127 10.621 -19.247 1.00 47.94 72 ALA A C 1
ATOM 533 O O . ALA A 1 72 ? 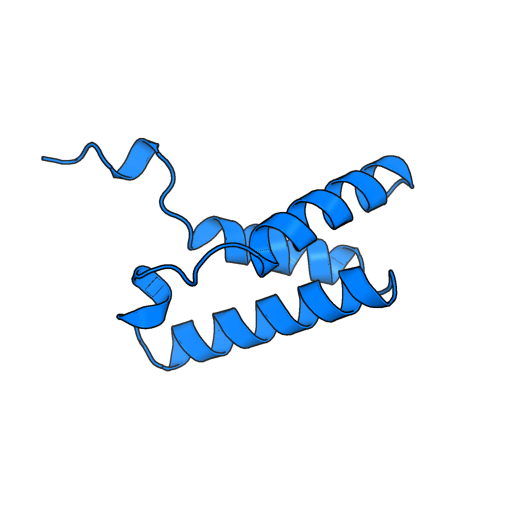-1.180 10.532 -20.021 1.00 47.94 72 ALA A O 1
ATOM 534 N N . ALA A 1 73 ? -3.269 9.957 -19.456 1.00 47.84 73 ALA A N 1
ATOM 535 C CA . ALA A 1 73 ? -3.488 9.037 -20.577 1.00 47.84 73 ALA A CA 1
ATOM 536 C C . ALA A 1 73 ? -3.956 9.728 -21.880 1.00 47.84 73 ALA A C 1
ATOM 538 O O . ALA A 1 73 ? -4.274 9.043 -22.848 1.00 47.84 73 ALA A O 1
ATOM 539 N N . GLY A 1 74 ? -4.018 11.066 -21.906 1.00 41.50 74 GLY A N 1
ATOM 540 C CA . GLY A 1 74 ? -4.495 11.872 -23.041 1.00 41.50 74 GLY A CA 1
ATOM 541 C C . GLY A 1 74 ? -3.453 12.821 -23.646 1.00 41.50 74 GLY A C 1
ATOM 542 O O . GLY A 1 74 ? -3.829 13.875 -24.150 1.00 41.50 74 GLY A O 1
ATOM 543 N N . GLY A 1 75 ? -2.161 12.504 -23.544 1.00 41.34 75 GLY A N 1
ATOM 544 C CA . GLY A 1 75 ? -1.080 13.280 -24.159 1.00 41.34 75 GLY A CA 1
ATOM 545 C C . GLY A 1 75 ? -0.581 12.612 -25.436 1.00 41.34 75 GLY A C 1
ATOM 546 O O . GLY A 1 75 ? 0.057 11.568 -25.346 1.00 41.34 75 GLY A O 1
ATOM 547 N N . SER A 1 76 ? -0.944 13.228 -26.562 1.00 39.53 76 SER A N 1
ATOM 548 C CA . SER A 1 76 ? -0.663 12.928 -27.975 1.00 39.53 76 SER A CA 1
ATOM 549 C C . SER A 1 76 ? 0.729 12.412 -28.333 1.00 39.53 76 SER A C 1
ATOM 551 O O . SER A 1 76 ? 1.719 12.911 -27.755 1.00 39.53 76 SER A O 1
#

Foldseek 3Di:
DDPVVLVVLLVLLVVLLPDDDAPCLVVHDPVSVVLLVVLNVQSVCCNVPVPPSVSNVVSSVVSVVRDDDPVVVPDD

Secondary structure (DSSP, 8-state):
--HHHHHHHHHHHHHHHHSPPPHHHHSS-HHHHHHHHHHHHHHHHHHHH---HHHHHHHHHHHHHHS--GGGGG--

Radius of gyration: 13.27 Å; chains: 1; bounding box: 30×20×42 Å

pLDDT: mean 88.22, std 15.39, range [39.53, 97.62]